Protein AF-A0A9E2Y8B0-F1 (afdb_monomer_lite)

Foldseek 3Di:
DDPDPDPVLVVVLVVLLVVLVCQQPVCLVVQPDQDDADPNHRPSVVSNVVSVVCNVVSVVVNVVSVVVD

Secondary structure (DSSP, 8-state):
--PPPPHHHHHHHHHHHHHHHHHHHTSHHHH--S-SEETTEEHHHHHHHHHHHHHHHHHHHHHHHHHT-

Sequence (69 aa):
MRTAPPSGRLWLRVLLAAIPIAALTIAVPLVNHVEPRILGLPFVLCWIIGWVLLTPAFLWTIGRLERHW

pLDDT: mean 89.41, std 11.89, range [47.66, 98.25]

Structure (mmCIF, N/CA/C/O backbone):
data_AF-A0A9E2Y8B0-F1
#
_entry.id   AF-A0A9E2Y8B0-F1
#
loop_
_atom_site.group_PDB
_atom_site.id
_atom_site.type_symbol
_atom_site.label_atom_id
_atom_site.label_alt_id
_atom_site.label_comp_id
_atom_site.label_asym_id
_atom_site.label_entity_id
_atom_site.label_seq_id
_atom_site.pdbx_PDB_ins_code
_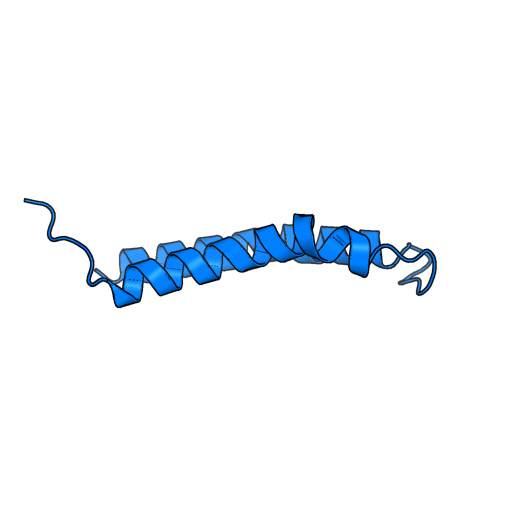atom_site.Cartn_x
_atom_site.Cartn_y
_atom_site.Cartn_z
_atom_site.occupancy
_atom_site.B_iso_or_equiv
_atom_site.auth_seq_id
_atom_site.auth_comp_id
_atom_site.auth_asym_id
_atom_site.auth_atom_id
_atom_site.pdbx_PDB_model_num
ATOM 1 N N . MET A 1 1 ? -18.981 3.909 29.623 1.00 52.78 1 MET A N 1
ATOM 2 C CA . MET A 1 1 ? -18.426 2.549 29.432 1.00 52.78 1 MET A CA 1
ATOM 3 C C . MET A 1 1 ? -18.444 2.231 27.944 1.00 52.78 1 MET A C 1
ATOM 5 O O . MET A 1 1 ? -19.525 2.182 27.377 1.00 52.78 1 MET A O 1
ATOM 9 N N . ARG A 1 2 ? -17.283 2.103 27.288 1.00 60.19 2 ARG A N 1
ATOM 10 C CA . ARG A 1 2 ? -17.195 1.706 25.870 1.00 60.19 2 ARG A CA 1
ATOM 11 C C . ARG A 1 2 ? -17.279 0.180 25.833 1.00 60.19 2 ARG A C 1
ATOM 13 O O . ARG A 1 2 ? -16.391 -0.476 26.369 1.00 60.19 2 ARG A O 1
ATOM 20 N N . THR A 1 3 ? -18.362 -0.381 25.306 1.00 67.62 3 THR A N 1
ATOM 21 C CA . THR A 1 3 ? -18.477 -1.835 25.137 1.00 67.62 3 THR A CA 1
ATOM 22 C C . THR A 1 3 ? -17.386 -2.291 24.169 1.00 67.62 3 THR A C 1
ATOM 24 O O . THR A 1 3 ? -17.172 -1.674 23.124 1.00 67.62 3 THR A O 1
ATOM 27 N N . ALA A 1 4 ? -16.617 -3.315 24.548 1.00 62.53 4 ALA A N 1
ATOM 28 C CA . ALA A 1 4 ? -15.570 -3.841 23.682 1.00 62.53 4 ALA A CA 1
ATOM 29 C C . ALA A 1 4 ? -16.215 -4.349 22.380 1.00 62.53 4 ALA A C 1
ATOM 31 O O . ALA A 1 4 ? -17.233 -5.048 22.445 1.00 62.53 4 ALA A O 1
ATOM 32 N N . PRO A 1 5 ? -15.678 -4.001 21.196 1.00 63.47 5 PRO A N 1
ATOM 33 C CA . PRO A 1 5 ? -16.228 -4.503 19.950 1.00 63.47 5 PRO A CA 1
ATOM 34 C C . PRO A 1 5 ? -16.130 -6.036 19.948 1.00 63.47 5 PRO A C 1
ATOM 36 O O . PRO A 1 5 ? -15.112 -6.582 20.378 1.00 63.47 5 PRO A O 1
ATOM 39 N N . PRO A 1 6 ? -17.155 -6.751 19.458 1.00 69.62 6 PRO A N 1
ATOM 40 C CA . PRO A 1 6 ? -17.091 -8.202 19.369 1.00 69.62 6 PRO A CA 1
ATOM 41 C C . PRO A 1 6 ? -15.897 -8.599 18.504 1.00 69.62 6 PRO A C 1
ATOM 43 O O . PRO A 1 6 ? -15.714 -8.067 17.404 1.00 69.62 6 PRO A O 1
ATOM 46 N N . SER A 1 7 ? -15.083 -9.515 19.030 1.00 75.88 7 SER A N 1
ATOM 47 C CA . SER A 1 7 ? -13.749 -9.864 18.525 1.00 75.88 7 SER A CA 1
ATOM 48 C C . SER A 1 7 ? -13.710 -10.105 17.012 1.00 75.88 7 SER A C 1
ATOM 50 O O . SER A 1 7 ? -12.800 -9.628 16.340 1.00 75.88 7 SER A O 1
ATOM 52 N N . GLY A 1 8 ? -14.734 -10.746 16.441 1.00 81.19 8 GLY A N 1
ATOM 53 C CA . GLY A 1 8 ? -14.819 -11.006 14.999 1.00 81.19 8 GLY A CA 1
ATOM 54 C C . GLY A 1 8 ? -14.798 -9.750 14.114 1.00 81.19 8 GLY A C 1
ATOM 55 O O . GLY A 1 8 ? -14.174 -9.754 13.054 1.00 81.19 8 GLY A O 1
ATOM 56 N N . ARG A 1 9 ? -15.413 -8.639 14.549 1.00 85.69 9 ARG A N 1
ATOM 57 C CA . ARG A 1 9 ? -15.414 -7.379 13.777 1.00 85.69 9 ARG A CA 1
ATOM 58 C C . ARG A 1 9 ? -14.067 -6.667 13.823 1.00 85.69 9 ARG A C 1
ATOM 60 O O . ARG A 1 9 ? -13.713 -5.997 12.857 1.00 85.69 9 ARG A O 1
ATOM 67 N N . LEU A 1 10 ? -13.320 -6.814 14.917 1.00 88.62 10 LEU A N 1
ATOM 68 C CA . LEU A 1 10 ? -11.968 -6.272 15.026 1.00 88.62 10 LEU A CA 1
ATOM 69 C C . LEU A 1 10 ? -11.038 -6.961 14.023 1.00 88.62 10 LEU A C 1
ATOM 71 O O . LEU A 1 10 ? -10.370 -6.279 13.249 1.00 88.62 10 LEU A O 1
ATOM 75 N N . TRP A 1 11 ? -11.060 -8.295 13.978 1.00 90.44 11 TRP A N 1
ATOM 76 C CA . TRP A 1 11 ? -10.241 -9.068 13.044 1.00 90.44 11 TRP A CA 1
ATOM 77 C C . TRP A 1 11 ? -10.536 -8.727 11.588 1.00 90.44 11 TRP A C 1
ATOM 79 O O . TRP A 1 11 ? -9.607 -8.522 10.813 1.00 90.44 11 TRP A O 1
ATOM 89 N N . LEU A 1 12 ? -11.811 -8.566 11.226 1.00 93.19 12 LEU A N 1
ATOM 90 C CA . LEU A 1 12 ? -12.183 -8.146 9.875 1.00 93.19 12 LEU A CA 1
ATOM 91 C C . LEU A 1 12 ? -11.577 -6.783 9.499 1.00 93.19 12 LEU A C 1
ATOM 93 O O . LEU A 1 12 ? -11.066 -6.623 8.395 1.00 93.19 12 LEU A O 1
ATOM 97 N N . ARG A 1 13 ? -11.591 -5.806 10.415 1.00 92.50 13 ARG A N 1
ATOM 98 C CA . ARG A 1 13 ? -10.990 -4.479 10.181 1.00 92.50 13 ARG A CA 1
ATOM 99 C C . ARG A 1 13 ? -9.476 -4.567 10.017 1.00 92.50 13 ARG A C 1
ATOM 101 O O . ARG A 1 13 ? -8.931 -3.930 9.122 1.00 92.50 13 ARG A O 1
ATOM 108 N N . VAL A 1 14 ? -8.817 -5.370 10.852 1.00 94.25 14 VAL A N 1
ATOM 109 C CA . VAL A 1 14 ? -7.368 -5.602 10.771 1.00 94.25 14 VAL A CA 1
ATOM 110 C C . VAL A 1 14 ? -7.00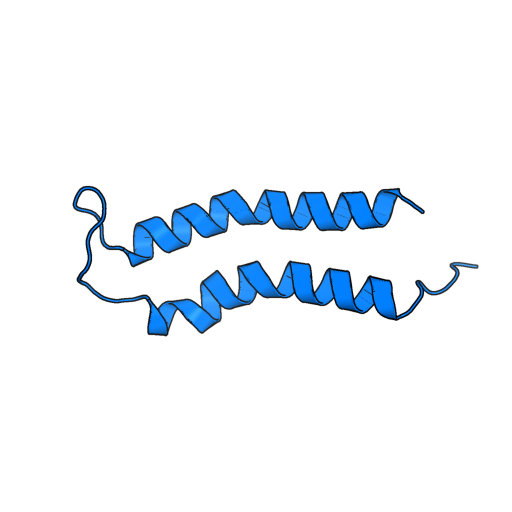3 -6.246 9.436 1.00 94.25 14 VAL A C 1
ATOM 112 O O . VAL A 1 14 ? -6.093 -5.768 8.767 1.00 94.25 14 VAL A O 1
ATOM 115 N N . LEU A 1 15 ? -7.745 -7.269 9.005 1.00 95.56 15 LEU A N 1
ATOM 116 C CA . LEU A 1 15 ? -7.521 -7.921 7.714 1.00 95.56 15 LEU A CA 1
ATOM 117 C C . LEU A 1 15 ? -7.737 -6.953 6.543 1.00 95.56 15 LEU A C 1
ATOM 119 O O . LEU A 1 15 ? -6.901 -6.891 5.646 1.00 95.56 15 LEU A O 1
ATOM 123 N N . LEU A 1 16 ? -8.804 -6.147 6.575 1.00 96.19 16 LEU A N 1
ATOM 124 C CA . LEU A 1 16 ? -9.060 -5.130 5.548 1.00 96.19 16 LEU A CA 1
ATOM 125 C C . LEU A 1 16 ? -7.944 -4.080 5.470 1.00 96.19 16 LEU A C 1
ATOM 127 O O . LEU A 1 16 ? -7.564 -3.688 4.371 1.00 96.19 16 LEU A O 1
ATOM 131 N N . ALA A 1 17 ? -7.404 -3.641 6.610 1.00 95.56 17 ALA A N 1
ATOM 132 C CA . ALA A 1 17 ? -6.293 -2.691 6.649 1.00 95.56 17 ALA A CA 1
ATOM 133 C C . ALA A 1 17 ? -4.960 -3.325 6.214 1.00 95.56 17 ALA A C 1
ATOM 135 O O . ALA A 1 17 ? -4.128 -2.656 5.604 1.00 95.56 17 ALA A O 1
ATOM 136 N N . ALA A 1 18 ? -4.758 -4.614 6.499 1.00 97.69 18 ALA A N 1
ATOM 137 C CA . ALA A 1 18 ? -3.538 -5.333 6.152 1.00 97.69 18 ALA A CA 1
ATOM 138 C C . ALA A 1 18 ? -3.381 -5.552 4.640 1.00 97.69 18 ALA A C 1
ATOM 140 O O . ALA A 1 18 ? -2.253 -5.597 4.160 1.00 97.69 18 ALA A O 1
ATOM 141 N N . ILE A 1 19 ? -4.480 -5.653 3.883 1.00 98.00 19 ILE A N 1
ATOM 142 C CA . ILE A 1 19 ? -4.448 -5.895 2.431 1.00 98.00 19 ILE A CA 1
ATOM 143 C C . ILE A 1 19 ? -3.630 -4.834 1.664 1.00 98.00 19 ILE A C 1
ATOM 145 O O . ILE A 1 19 ? -2.655 -5.220 1.016 1.00 98.00 19 ILE A O 1
ATOM 149 N N . PRO A 1 20 ? -3.948 -3.522 1.721 1.00 97.62 20 PRO A N 1
ATOM 150 C CA . PRO A 1 20 ? -3.170 -2.516 0.996 1.00 97.62 20 PRO A CA 1
ATOM 151 C C . PRO A 1 20 ? -1.727 -2.412 1.507 1.00 97.62 20 PRO A C 1
ATOM 153 O O . PRO A 1 20 ? -0.817 -2.192 0.711 1.00 97.62 20 PRO A O 1
ATOM 156 N N . ILE A 1 21 ? -1.491 -2.638 2.806 1.00 97.62 21 ILE A N 1
ATOM 157 C CA . ILE A 1 21 ? -0.137 -2.665 3.381 1.00 97.62 21 ILE A CA 1
ATOM 158 C C . ILE A 1 21 ? 0.670 -3.798 2.749 1.00 97.62 21 ILE A C 1
ATOM 160 O O . ILE A 1 21 ? 1.744 -3.557 2.201 1.00 97.62 21 ILE A O 1
ATOM 164 N N . ALA A 1 22 ? 0.150 -5.024 2.780 1.00 98.19 22 ALA A N 1
ATOM 165 C CA . ALA A 1 22 ? 0.805 -6.185 2.197 1.00 98.19 22 ALA A CA 1
ATOM 166 C C . ALA A 1 22 ? 1.035 -5.997 0.691 1.00 98.19 22 ALA A C 1
ATOM 168 O O . ALA A 1 22 ? 2.129 -6.274 0.206 1.00 98.19 22 ALA A O 1
ATOM 169 N N . ALA A 1 23 ? 0.059 -5.458 -0.041 1.00 97.50 23 ALA A N 1
ATOM 170 C CA . ALA A 1 23 ? 0.185 -5.215 -1.475 1.00 97.50 23 ALA A CA 1
ATOM 171 C C . ALA A 1 23 ? 1.258 -4.170 -1.842 1.00 97.50 23 ALA A C 1
ATOM 173 O O . ALA A 1 23 ? 1.905 -4.301 -2.884 1.00 97.50 23 ALA A O 1
ATOM 174 N N . LEU A 1 24 ? 1.458 -3.150 -1.000 1.00 96.81 24 LEU A N 1
ATOM 175 C CA . LEU A 1 24 ? 2.416 -2.061 -1.231 1.00 96.81 24 LEU A CA 1
ATOM 176 C C . LEU A 1 24 ? 3.787 -2.277 -0.575 1.00 96.81 24 LEU A C 1
ATOM 178 O O . LEU A 1 24 ? 4.703 -1.502 -0.834 1.00 96.81 24 LEU A O 1
ATOM 182 N N . THR A 1 25 ? 3.955 -3.307 0.258 1.00 96.06 25 THR A N 1
ATOM 183 C CA . THR A 1 25 ? 5.228 -3.570 0.956 1.00 96.06 25 THR A CA 1
ATOM 184 C C . THR A 1 25 ? 5.734 -4.985 0.716 1.00 96.06 25 THR A C 1
ATOM 186 O O . THR A 1 25 ? 6.842 -5.170 0.221 1.00 96.06 25 THR A O 1
ATOM 189 N N . ILE A 1 26 ? 4.909 -5.989 1.003 1.00 97.06 26 ILE A N 1
ATOM 190 C CA . ILE A 1 26 ? 5.292 -7.404 0.944 1.00 97.06 26 ILE A CA 1
ATOM 191 C C . ILE A 1 26 ? 5.225 -7.932 -0.490 1.00 97.06 26 ILE A C 1
ATOM 193 O O . ILE A 1 26 ? 6.096 -8.685 -0.910 1.00 97.06 26 ILE A O 1
ATOM 197 N N . ALA A 1 27 ? 4.208 -7.537 -1.256 1.00 96.31 27 ALA A N 1
ATOM 198 C CA . ALA A 1 27 ? 4.027 -8.011 -2.623 1.00 96.31 27 ALA A CA 1
ATOM 199 C C . ALA A 1 27 ? 4.973 -7.323 -3.618 1.00 96.31 27 ALA A C 1
ATOM 201 O O . ALA A 1 27 ? 5.242 -7.889 -4.671 1.00 96.31 27 ALA A O 1
ATOM 202 N N . VAL A 1 28 ? 5.507 -6.136 -3.295 1.00 94.06 28 VAL A N 1
ATOM 203 C CA . VAL A 1 28 ? 6.335 -5.340 -4.219 1.00 94.06 28 VAL A CA 1
ATOM 204 C C . VAL A 1 28 ? 7.544 -6.116 -4.751 1.00 94.06 28 VAL A C 1
ATOM 206 O O . VAL A 1 28 ? 7.673 -6.176 -5.969 1.00 94.06 28 VAL A O 1
ATOM 209 N N . PRO A 1 29 ? 8.384 -6.781 -3.933 1.00 92.38 29 PRO A N 1
ATOM 210 C CA . PRO A 1 29 ? 9.491 -7.591 -4.448 1.00 92.38 29 PRO A CA 1
ATOM 211 C C . PRO A 1 29 ? 9.052 -8.724 -5.387 1.00 92.38 29 PRO A C 1
ATOM 213 O O . PRO A 1 29 ? 9.821 -9.116 -6.257 1.00 92.38 29 PRO A O 1
ATOM 216 N N . LEU A 1 30 ? 7.827 -9.237 -5.221 1.00 92.69 30 LEU A N 1
ATOM 217 C CA . LEU A 1 30 ? 7.273 -10.327 -6.029 1.00 92.69 30 LEU A CA 1
ATOM 218 C C . LEU A 1 30 ? 6.695 -9.843 -7.361 1.00 92.69 30 LEU A C 1
ATOM 220 O O . LEU A 1 30 ? 6.622 -10.615 -8.306 1.00 92.69 30 LEU A O 1
ATOM 224 N N . VAL A 1 31 ? 6.249 -8.586 -7.434 1.00 93.69 31 VAL A N 1
ATOM 225 C CA . VAL A 1 31 ? 5.667 -8.002 -8.653 1.00 93.69 31 VAL A CA 1
ATOM 226 C C . VAL A 1 31 ? 6.612 -7.039 -9.373 1.00 93.69 31 VAL A C 1
ATOM 228 O O . VAL A 1 31 ? 6.291 -6.553 -10.458 1.00 93.69 31 VAL A O 1
ATOM 231 N N . ASN A 1 32 ? 7.769 -6.737 -8.778 1.00 92.94 32 ASN A N 1
ATOM 232 C CA . ASN A 1 32 ? 8.770 -5.826 -9.322 1.00 92.94 32 ASN A CA 1
ATOM 233 C C . ASN A 1 32 ? 9.609 -6.499 -10.414 1.00 92.94 32 ASN A C 1
ATOM 235 O O . ASN A 1 32 ? 10.804 -6.753 -10.256 1.00 92.94 32 ASN A O 1
ATOM 239 N N . HIS A 1 33 ? 8.961 -6.773 -11.537 1.00 86.06 33 HIS A N 1
ATOM 240 C CA . HIS A 1 33 ? 9.608 -7.235 -12.753 1.00 86.06 33 HIS A CA 1
ATOM 241 C C . HIS A 1 33 ? 9.610 -6.120 -13.806 1.00 86.06 33 HIS A C 1
ATOM 243 O O . HIS A 1 33 ? 8.679 -5.317 -13.894 1.00 86.06 33 HIS A O 1
ATOM 249 N N . VAL A 1 34 ? 10.682 -6.062 -14.604 1.00 76.44 34 VAL A N 1
ATOM 250 C CA . VAL A 1 34 ? 10.853 -5.066 -15.684 1.00 76.44 34 VAL A CA 1
ATOM 251 C C . VAL A 1 34 ? 9.854 -5.307 -16.826 1.00 76.44 34 VAL A C 1
ATOM 253 O O . VAL A 1 34 ? 9.443 -4.377 -17.522 1.00 76.44 34 VAL A O 1
ATOM 256 N N . GLU A 1 35 ? 9.437 -6.562 -16.974 1.00 84.31 35 GLU A N 1
ATOM 257 C CA . GLU A 1 35 ? 8.385 -7.043 -17.859 1.00 84.31 35 GLU A CA 1
ATOM 258 C C . GLU A 1 35 ? 7.397 -7.857 -17.008 1.00 84.31 35 GLU A C 1
ATOM 260 O O . GLU A 1 35 ? 7.837 -8.618 -16.146 1.00 84.31 35 GLU A O 1
ATOM 265 N N . PRO A 1 36 ? 6.075 -7.713 -17.201 1.00 88.81 36 PRO A N 1
ATOM 266 C CA . PRO A 1 36 ? 5.402 -7.017 -18.297 1.00 88.81 36 PRO A CA 1
ATOM 267 C C . PRO A 1 36 ? 5.341 -5.487 -18.136 1.00 88.81 36 PRO A C 1
ATOM 269 O O . PRO A 1 36 ? 5.605 -4.925 -17.074 1.00 88.81 36 PRO A O 1
ATOM 272 N N . ARG A 1 37 ? 4.961 -4.802 -19.220 1.00 92.25 37 ARG A N 1
ATOM 273 C CA . ARG A 1 37 ? 4.702 -3.355 -19.241 1.00 92.25 37 ARG A CA 1
ATOM 274 C C . ARG A 1 37 ? 3.234 -3.079 -19.544 1.00 92.25 37 ARG A C 1
ATOM 276 O O . ARG A 1 37 ? 2.632 -3.770 -20.360 1.00 92.25 37 ARG A O 1
ATOM 283 N N . ILE A 1 38 ? 2.678 -2.043 -18.925 1.00 94.44 38 ILE A N 1
ATOM 284 C CA . ILE A 1 38 ? 1.317 -1.553 -19.170 1.00 94.44 38 ILE A CA 1
ATOM 285 C C . ILE A 1 38 ? 1.441 -0.135 -19.729 1.00 94.44 38 ILE A C 1
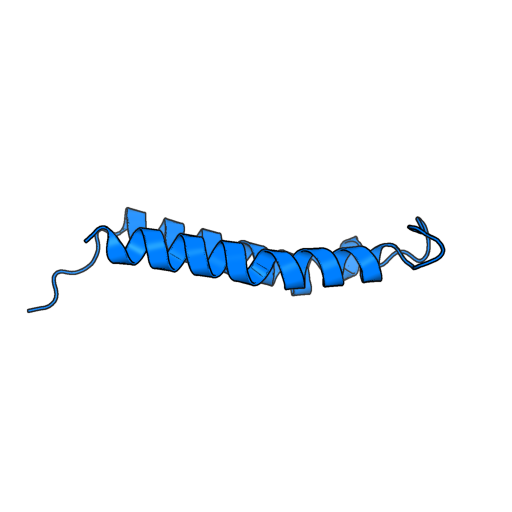ATOM 287 O O . ILE A 1 38 ? 2.022 0.732 -19.085 1.00 94.44 38 ILE A O 1
ATOM 291 N N . LEU A 1 39 ? 0.925 0.103 -20.942 1.00 93.00 39 LEU A N 1
ATOM 292 C CA . LEU A 1 39 ? 1.008 1.407 -21.628 1.00 93.00 39 LEU A CA 1
ATOM 293 C C . LEU A 1 39 ? 2.450 1.953 -21.750 1.00 93.00 39 LEU A C 1
ATOM 295 O O . LEU A 1 39 ? 2.682 3.155 -21.679 1.00 93.00 39 LEU A O 1
ATOM 299 N N . GLY A 1 40 ? 3.440 1.062 -21.887 1.00 91.81 40 GLY A N 1
ATOM 300 C CA . GLY A 1 40 ? 4.867 1.416 -21.935 1.00 91.81 40 GLY A CA 1
ATOM 301 C C . GLY A 1 40 ? 5.532 1.625 -20.566 1.00 91.81 40 GLY A C 1
ATOM 302 O O . GLY A 1 40 ? 6.763 1.674 -20.489 1.00 91.81 40 GLY A O 1
ATOM 303 N N . LEU A 1 41 ? 4.752 1.665 -19.483 1.00 93.06 41 LEU A N 1
ATOM 304 C CA . LEU A 1 41 ? 5.233 1.793 -18.108 1.00 93.06 41 LEU A CA 1
ATOM 305 C C . LEU A 1 41 ? 5.514 0.416 -17.477 1.00 93.06 41 LEU A C 1
ATOM 307 O O . LEU A 1 41 ? 4.838 -0.557 -17.821 1.00 93.06 41 LEU A O 1
ATOM 311 N N . PRO A 1 42 ? 6.473 0.302 -16.537 1.00 93.19 42 PRO A N 1
ATOM 312 C CA . PRO A 1 42 ? 6.683 -0.930 -15.775 1.00 93.19 42 PRO A CA 1
ATOM 313 C C . PRO A 1 42 ? 5.418 -1.349 -15.017 1.00 93.19 42 PRO A C 1
ATOM 315 O O . PRO A 1 42 ? 4.758 -0.502 -14.409 1.00 93.19 42 PRO A O 1
ATOM 318 N N . PHE A 1 43 ? 5.105 -2.648 -14.990 1.00 94.62 43 PHE A N 1
ATOM 319 C CA . PHE A 1 43 ? 3.933 -3.181 -14.281 1.00 94.62 43 PHE A CA 1
ATOM 320 C C . PHE A 1 43 ? 3.845 -2.708 -12.825 1.00 94.62 43 PHE A C 1
ATOM 322 O O . PHE A 1 43 ? 2.780 -2.290 -12.371 1.00 94.62 43 PHE 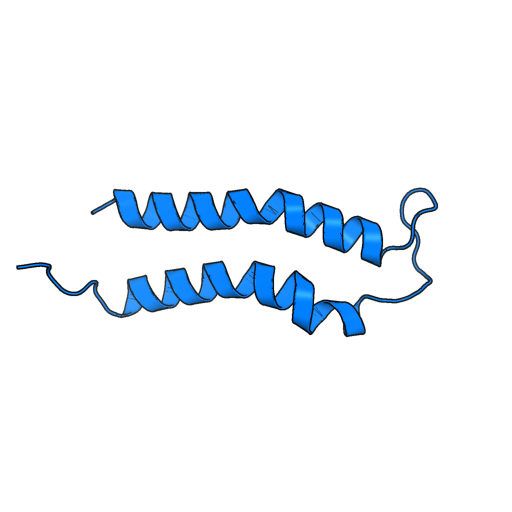A O 1
ATOM 329 N N . VAL A 1 44 ? 4.977 -2.704 -12.113 1.00 95.31 44 VAL A N 1
ATOM 330 C CA . VAL A 1 44 ? 5.051 -2.288 -10.705 1.00 95.31 44 VAL A CA 1
ATOM 331 C C . VAL A 1 44 ? 4.576 -0.847 -10.481 1.00 95.31 44 VAL A C 1
ATOM 333 O O . VAL A 1 44 ? 3.989 -0.547 -9.444 1.00 95.31 44 VAL A O 1
ATOM 336 N N . LEU A 1 45 ? 4.752 0.047 -11.461 1.00 94.31 45 LEU A N 1
ATOM 337 C CA . LEU A 1 45 ? 4.275 1.426 -11.359 1.00 94.31 45 LEU A CA 1
ATOM 338 C C . LEU A 1 45 ? 2.745 1.472 -11.410 1.00 94.31 45 LEU A C 1
ATOM 340 O O . LEU A 1 45 ? 2.111 2.090 -10.556 1.00 94.31 45 LEU A O 1
ATOM 344 N N . CYS A 1 46 ? 2.147 0.773 -12.377 1.00 95.44 46 CYS A N 1
ATOM 345 C CA . CYS A 1 46 ? 0.694 0.650 -12.482 1.00 95.44 46 CYS A CA 1
ATOM 346 C C . CYS A 1 46 ? 0.095 -0.048 -11.254 1.00 95.44 46 CYS A C 1
ATOM 348 O O . CYS A 1 46 ? -0.955 0.372 -10.768 1.00 95.44 46 CYS A O 1
ATOM 350 N N . TRP A 1 47 ? 0.785 -1.058 -10.720 1.00 95.94 47 TRP A N 1
ATOM 351 C CA . TRP A 1 47 ? 0.424 -1.738 -9.479 1.00 95.94 47 TRP A CA 1
ATOM 352 C C . TRP A 1 47 ? 0.359 -0.766 -8.298 1.00 95.94 47 TRP A C 1
ATOM 354 O O . TRP A 1 47 ? -0.678 -0.676 -7.641 1.00 95.94 47 TRP A O 1
ATOM 364 N N . ILE A 1 48 ? 1.429 0.000 -8.053 1.00 96.25 48 ILE A N 1
ATOM 365 C CA . ILE A 1 48 ? 1.484 0.964 -6.944 1.00 96.25 48 ILE A CA 1
ATOM 366 C C . ILE A 1 48 ? 0.384 2.016 -7.092 1.00 96.25 48 ILE A C 1
ATOM 368 O O . ILE A 1 48 ? -0.352 2.250 -6.137 1.00 96.25 48 ILE A O 1
ATOM 372 N N . ILE A 1 49 ? 0.224 2.611 -8.279 1.00 97.00 49 ILE A N 1
ATOM 373 C CA . ILE A 1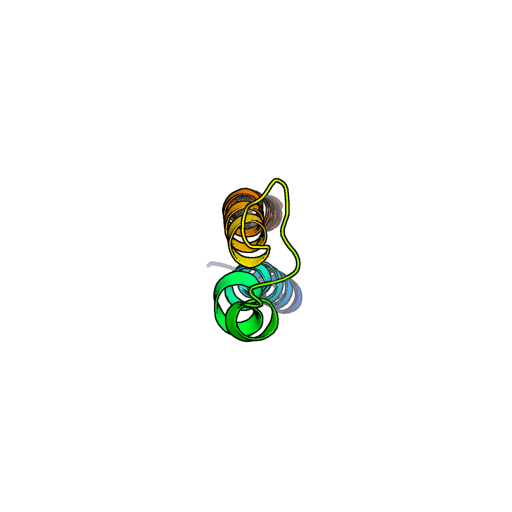 49 ? -0.823 3.614 -8.528 1.00 97.00 49 ILE A CA 1
ATOM 374 C C . ILE A 1 49 ? -2.209 3.018 -8.257 1.00 97.00 49 ILE A C 1
ATOM 376 O O . ILE A 1 49 ? -3.002 3.622 -7.536 1.00 97.00 49 ILE A O 1
ATOM 380 N N . GLY A 1 50 ? -2.486 1.819 -8.778 1.00 97.56 50 GLY A N 1
ATOM 381 C CA . GLY A 1 50 ? -3.747 1.120 -8.540 1.00 97.56 50 GLY A CA 1
ATOM 382 C C . GLY A 1 50 ? -4.023 0.926 -7.049 1.00 97.56 50 GLY A C 1
ATOM 383 O O . GLY A 1 50 ? -5.091 1.296 -6.566 1.00 97.56 50 GLY A O 1
ATOM 384 N N . TRP A 1 51 ? -3.047 0.431 -6.289 1.00 98.06 51 TRP A N 1
ATOM 385 C CA . TRP A 1 51 ? -3.194 0.210 -4.847 1.00 98.06 51 TRP A CA 1
ATOM 386 C C . TRP A 1 51 ? -3.287 1.499 -4.024 1.00 98.06 51 TRP A C 1
ATOM 388 O O . TRP A 1 51 ? -4.054 1.551 -3.058 1.00 98.06 51 TRP A O 1
ATOM 398 N N . VAL A 1 52 ? -2.588 2.565 -4.414 1.00 97.81 52 VAL A N 1
ATOM 399 C CA . VAL A 1 52 ? -2.736 3.893 -3.799 1.00 97.81 52 VAL A CA 1
ATOM 400 C C . VAL A 1 52 ? -4.161 4.414 -3.994 1.00 97.81 52 VAL A C 1
ATOM 402 O O . VAL A 1 52 ? -4.781 4.855 -3.028 1.00 97.81 52 VAL A O 1
ATOM 405 N N . LEU A 1 53 ? -4.717 4.298 -5.204 1.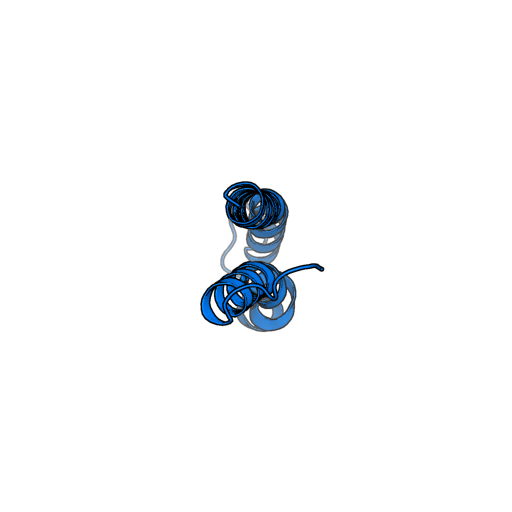00 98.25 53 LEU A N 1
ATOM 406 C CA . LEU A 1 53 ? -6.091 4.718 -5.500 1.00 98.25 53 LEU A CA 1
ATOM 407 C C . LEU A 1 53 ? -7.145 3.825 -4.825 1.00 98.25 53 LEU A C 1
ATOM 409 O O . LEU A 1 53 ? -8.214 4.312 -4.457 1.00 98.25 53 LEU A O 1
ATOM 413 N N . LEU A 1 54 ? -6.851 2.538 -4.622 1.00 98.19 54 LEU A N 1
ATOM 414 C CA . LEU A 1 54 ? -7.736 1.610 -3.912 1.00 98.19 54 LEU A CA 1
ATOM 415 C C . LEU A 1 54 ? -7.711 1.802 -2.390 1.00 98.19 54 LEU A C 1
ATOM 417 O O . LEU A 1 54 ? -8.714 1.529 -1.731 1.00 98.19 54 LEU A O 1
ATOM 421 N N . THR A 1 55 ? -6.613 2.287 -1.807 1.00 97.81 55 THR A N 1
ATOM 422 C CA . THR A 1 55 ? -6.460 2.422 -0.346 1.00 97.81 55 THR A CA 1
ATOM 423 C C . THR A 1 55 ? -7.597 3.225 0.319 1.00 97.81 55 THR A C 1
ATOM 425 O O . THR A 1 55 ? -8.162 2.737 1.304 1.00 97.81 55 THR A O 1
ATOM 428 N N . PRO A 1 56 ? -8.038 4.387 -0.210 1.00 97.56 56 PRO A N 1
ATOM 429 C CA . PRO A 1 56 ? -9.210 5.092 0.307 1.00 97.56 56 PRO A CA 1
ATOM 430 C C . PRO A 1 56 ? -10.494 4.256 0.316 1.00 97.56 56 PRO A C 1
ATOM 432 O O . PRO A 1 56 ? -11.298 4.411 1.231 1.00 97.56 56 PRO A O 1
ATOM 435 N N . ALA A 1 57 ? -10.695 3.348 -0.646 1.00 97.75 57 ALA A N 1
ATOM 436 C CA . ALA A 1 57 ? -11.866 2.470 -0.672 1.00 97.75 57 ALA A CA 1
ATOM 437 C C . ALA A 1 57 ? -11.841 1.450 0.482 1.00 97.75 57 ALA A C 1
ATOM 439 O O . ALA A 1 57 ? -12.873 1.210 1.116 1.00 97.75 57 ALA A O 1
ATOM 440 N N . PHE A 1 58 ? -10.664 0.911 0.824 1.00 97.31 58 PHE A N 1
ATOM 441 C CA . PHE A 1 58 ? -10.487 0.064 2.012 1.00 97.31 58 PHE A CA 1
ATOM 442 C C . PHE A 1 58 ? -10.769 0.845 3.300 1.00 97.31 58 PHE A C 1
ATOM 444 O O . PHE A 1 58 ? -11.554 0.391 4.136 1.00 97.31 58 PHE A O 1
ATOM 451 N N . LEU A 1 59 ? -10.203 2.048 3.438 1.00 95.44 59 LEU A N 1
ATOM 452 C CA . LEU A 1 59 ? -10.429 2.903 4.610 1.00 95.44 59 LEU A CA 1
ATOM 453 C C . LEU A 1 59 ? -11.897 3.321 4.744 1.00 95.44 59 LEU A C 1
ATOM 455 O O . LEU A 1 59 ? -12.464 3.271 5.836 1.00 95.44 59 LEU A O 1
ATOM 459 N N . TRP A 1 60 ? -12.544 3.673 3.633 1.00 96.31 60 TRP A N 1
ATOM 460 C CA . TRP A 1 60 ? -13.969 3.989 3.603 1.00 96.31 60 TRP A CA 1
ATOM 461 C C . TRP A 1 60 ? -14.823 2.795 4.033 1.00 96.31 60 TRP A C 1
ATOM 463 O O . TRP A 1 60 ? -15.756 2.962 4.822 1.00 96.31 60 TRP A O 1
ATOM 473 N N . THR A 1 61 ? -14.481 1.589 3.572 1.00 95.12 61 THR A N 1
ATOM 474 C CA . THR A 1 61 ? -15.166 0.346 3.952 1.00 95.12 61 THR A CA 1
ATOM 475 C C . THR A 1 61 ? -15.029 0.081 5.450 1.00 95.12 61 THR A C 1
ATOM 477 O O . THR A 1 61 ? -16.031 -0.178 6.118 1.00 95.12 61 THR A O 1
ATOM 480 N N . ILE A 1 62 ? -13.823 0.228 6.010 1.00 94.50 62 ILE A N 1
ATOM 481 C CA . ILE A 1 62 ? -13.575 0.108 7.455 1.00 94.50 62 ILE A CA 1
ATOM 482 C C . ILE A 1 62 ? -14.406 1.135 8.234 1.00 94.50 62 ILE A C 1
ATOM 484 O O . ILE A 1 62 ? -15.117 0.760 9.168 1.00 94.50 62 ILE A O 1
ATOM 488 N N . GLY A 1 63 ? -14.386 2.405 7.819 1.00 92.56 63 GLY A N 1
ATOM 489 C CA . GLY A 1 63 ? -15.159 3.468 8.465 1.00 92.56 63 GLY A CA 1
ATOM 490 C C . GLY A 1 63 ? -16.671 3.256 8.357 1.00 92.56 63 GLY A C 1
ATOM 491 O O . GLY A 1 63 ? -17.423 3.587 9.271 1.00 92.56 63 GLY A O 1
ATOM 492 N N . ARG A 1 64 ? -17.152 2.648 7.269 1.00 91.25 64 ARG A N 1
ATOM 493 C CA . ARG A 1 64 ? -18.563 2.269 7.132 1.00 91.25 64 ARG A CA 1
ATOM 494 C C . ARG A 1 64 ? -18.929 1.109 8.062 1.00 91.25 64 ARG A C 1
ATOM 496 O O . ARG A 1 64 ? -19.969 1.180 8.707 1.00 91.25 64 ARG A O 1
ATOM 503 N N . LEU A 1 65 ? -18.064 0.101 8.198 1.00 88.12 65 LEU A N 1
ATOM 504 C CA . LEU A 1 65 ? -18.213 -0.979 9.187 1.00 88.12 65 LEU A CA 1
ATOM 505 C C . LEU A 1 65 ? -18.145 -0.482 10.640 1.00 88.12 65 LEU A C 1
ATOM 507 O O . LEU A 1 65 ? -18.586 -1.183 11.554 1.00 88.12 65 LEU A O 1
ATOM 511 N N . GLU A 1 66 ? -17.545 0.683 10.871 1.00 84.12 66 GLU A N 1
ATOM 512 C CA . GLU A 1 66 ? -17.527 1.338 12.175 1.00 84.12 66 GLU A CA 1
ATOM 513 C C . GLU A 1 66 ? -18.805 2.127 12.452 1.00 84.12 66 GLU A C 1
ATOM 515 O O . GLU A 1 66 ? -19.366 1.970 13.529 1.00 84.12 66 GLU A O 1
ATOM 520 N N . ARG A 1 67 ? -19.305 2.893 11.474 1.00 79.62 67 ARG A N 1
ATOM 521 C CA . ARG A 1 67 ? -20.516 3.725 11.609 1.00 79.62 67 ARG A CA 1
ATOM 522 C C . ARG A 1 67 ? -21.834 2.954 11.742 1.00 79.62 67 ARG A C 1
ATOM 524 O O . ARG A 1 67 ? -22.840 3.559 12.080 1.00 79.62 67 ARG A O 1
ATOM 531 N N . HIS A 1 68 ? -21.861 1.657 11.445 1.00 58.47 68 HIS A N 1
ATOM 532 C CA . HIS A 1 68 ? -23.050 0.810 11.624 1.00 58.47 68 HIS A CA 1
ATOM 533 C C . HIS A 1 68 ? -23.212 0.273 13.068 1.00 58.47 68 HIS A C 1
ATOM 535 O O . HIS A 1 68 ? -23.843 -0.766 13.264 1.00 58.47 68 HIS A O 1
ATOM 541 N N . TRP A 1 69 ? -22.646 0.967 14.061 1.00 47.66 69 TRP A N 1
ATOM 542 C CA . TRP A 1 69 ? -22.789 0.728 15.501 1.00 47.66 69 TRP A CA 1
ATOM 543 C C . TRP A 1 69 ? -23.193 2.012 16.212 1.00 47.66 69 TRP A C 1
ATOM 545 O O . TRP A 1 69 ? -24.006 1.901 17.154 1.00 47.66 69 TRP A O 1
#

Radius of gyration: 16.17 Å; chains: 1; bounding box: 34×16×51 Å